Protein AF-A0AAN8TFB0-F1 (afdb_monomer_lite)

Sequence (54 aa):
MILPIDPTNKLSFKRFIKDGDLIIVYERHDTMKAVKVSKDGVLQNRFGSFKHSE

Structure (mmCIF, N/CA/C/O backbone):
data_AF-A0AAN8TFB0-F1
#
_entry.id   AF-A0AAN8TFB0-F1
#
loop_
_atom_site.group_PDB
_atom_site.id
_atom_site.type_symbol
_atom_site.label_atom_id
_atom_site.label_alt_id
_atom_site.label_comp_id
_atom_site.label_asym_id
_atom_site.label_entity_id
_atom_site.label_seq_id
_atom_site.pdbx_PDB_ins_code
_atom_site.Cartn_x
_atom_site.Cartn_y
_atom_site.Cartn_z
_atom_site.occupancy
_atom_site.B_iso_or_equiv
_atom_site.auth_seq_id
_atom_site.auth_comp_id
_atom_site.auth_asym_id
_atom_site.auth_atom_id
_atom_site.pdbx_PDB_model_num
ATOM 1 N N . MET A 1 1 ? -25.111 8.907 -9.265 1.00 41.41 1 MET A N 1
ATOM 2 C CA . MET A 1 1 ? -25.235 8.202 -7.972 1.00 41.41 1 MET A CA 1
ATOM 3 C C . MET A 1 1 ? -24.203 8.794 -7.028 1.00 41.41 1 MET A C 1
ATOM 5 O O . MET A 1 1 ? -23.034 8.804 -7.385 1.00 41.41 1 MET A O 1
ATOM 9 N N . ILE A 1 2 ? -24.621 9.357 -5.895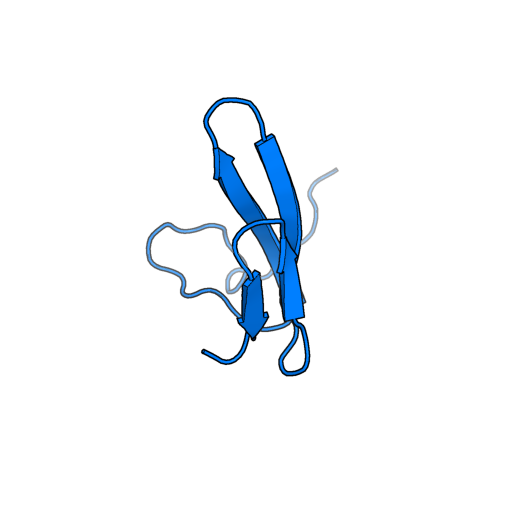 1.00 51.91 2 ILE A N 1
ATOM 10 C CA . ILE A 1 2 ? -23.702 9.795 -4.837 1.00 51.91 2 ILE A CA 1
ATOM 11 C C . ILE A 1 2 ? -23.546 8.610 -3.894 1.00 51.91 2 ILE A C 1
ATOM 13 O O . ILE A 1 2 ? -24.534 8.125 -3.348 1.00 51.91 2 ILE A O 1
ATOM 17 N N . LEU A 1 3 ? -22.321 8.106 -3.759 1.00 59.94 3 LEU A N 1
ATOM 18 C CA . LEU A 1 3 ? -22.019 7.149 -2.705 1.00 59.94 3 LEU A CA 1
ATOM 19 C C . LEU A 1 3 ? -22.159 7.897 -1.373 1.00 59.94 3 LEU A C 1
ATOM 21 O O . LEU A 1 3 ? -21.560 8.969 -1.239 1.00 59.94 3 LEU A O 1
ATOM 25 N N . PRO A 1 4 ? -22.947 7.390 -0.409 1.00 65.00 4 PRO A N 1
ATOM 26 C CA . PRO A 1 4 ? -23.010 7.973 0.920 1.00 65.00 4 PRO A CA 1
ATOM 27 C C . PRO A 1 4 ? -21.632 7.799 1.562 1.00 65.00 4 PRO A C 1
ATOM 29 O O . PRO A 1 4 ? -21.282 6.734 2.062 1.00 65.00 4 PRO A O 1
ATOM 32 N N . ILE A 1 5 ? -20.812 8.842 1.464 1.00 67.31 5 ILE A N 1
ATOM 33 C CA . ILE A 1 5 ? -19.521 8.911 2.131 1.00 67.31 5 ILE A CA 1
ATOM 34 C C . ILE A 1 5 ? -19.786 9.459 3.523 1.00 67.31 5 ILE A C 1
ATOM 36 O O . ILE A 1 5 ? -20.237 10.592 3.688 1.00 67.31 5 ILE A O 1
ATOM 40 N N . ASP A 1 6 ? -19.526 8.617 4.520 1.00 70.06 6 ASP A N 1
ATOM 41 C CA . ASP A 1 6 ? -19.379 9.053 5.901 1.00 70.06 6 ASP A CA 1
ATOM 42 C C . ASP A 1 6 ? -18.439 10.277 5.909 1.00 70.06 6 ASP A C 1
ATOM 44 O O . ASP A 1 6 ? -17.342 10.193 5.346 1.00 70.06 6 ASP A O 1
ATOM 48 N N . PRO A 1 7 ? -18.831 11.421 6.499 1.00 69.75 7 PRO A N 1
ATOM 49 C CA . PRO A 1 7 ? -17.982 12.609 6.599 1.00 69.75 7 PRO A CA 1
ATOM 50 C C . PRO A 1 7 ? -16.581 12.313 7.157 1.00 69.75 7 PRO A C 1
ATOM 52 O O . PRO A 1 7 ? -15.611 12.973 6.783 1.00 69.75 7 PRO A O 1
ATOM 55 N N . THR A 1 8 ? -16.458 11.284 7.997 1.00 68.94 8 THR A N 1
ATOM 56 C CA . THR A 1 8 ? -15.201 10.781 8.576 1.00 68.94 8 THR A CA 1
ATOM 57 C C . THR A 1 8 ? -14.317 10.048 7.554 1.00 68.94 8 THR A C 1
ATOM 59 O O . THR A 1 8 ? -13.098 9.955 7.718 1.00 68.94 8 THR A O 1
ATOM 62 N N . ASN A 1 9 ? -14.918 9.554 6.472 1.00 70.25 9 ASN A N 1
ATOM 63 C CA . ASN A 1 9 ? -14.273 8.919 5.319 1.00 70.25 9 ASN A CA 1
ATOM 64 C C . ASN A 1 9 ? -14.117 9.871 4.129 1.00 70.25 9 ASN A C 1
ATOM 66 O O . ASN A 1 9 ? -13.758 9.446 3.030 1.00 70.25 9 ASN A O 1
ATOM 70 N N . LYS A 1 10 ? -14.352 11.172 4.331 1.00 75.12 10 LYS A N 1
ATOM 71 C CA . LYS A 1 10 ? -14.058 12.174 3.313 1.00 75.12 10 LYS A CA 1
ATOM 72 C C . LYS A 1 10 ? -12.557 12.168 3.016 1.00 75.12 10 LYS A C 1
ATOM 74 O O . LYS A 1 10 ? -11.731 12.357 3.912 1.00 75.12 10 LYS A O 1
ATOM 79 N N . LEU A 1 11 ? -12.216 11.973 1.742 1.00 73.62 11 LEU A N 1
ATOM 80 C CA . LEU A 1 11 ? -10.843 12.060 1.251 1.00 73.62 11 LEU A CA 1
ATOM 81 C C . LEU A 1 11 ? -10.265 13.437 1.597 1.00 73.62 11 LEU A C 1
ATOM 83 O O . LEU A 1 11 ? -10.833 14.480 1.274 1.00 73.62 11 LEU A O 1
ATOM 87 N N . SER A 1 12 ? -9.152 13.418 2.319 1.00 79.75 12 SER A N 1
ATOM 88 C CA . SER A 1 12 ? -8.497 14.586 2.893 1.00 79.75 12 SER A CA 1
ATOM 89 C C . SER A 1 12 ? -7.015 14.273 3.023 1.00 79.75 12 SER A C 1
ATOM 91 O O . SER A 1 12 ? -6.660 13.223 3.551 1.00 79.75 12 SER A O 1
ATOM 93 N N . PHE A 1 13 ? -6.148 15.206 2.624 1.00 79.69 13 PHE A N 1
ATOM 94 C CA . PHE A 1 13 ? -4.696 15.072 2.807 1.00 79.69 13 PHE A CA 1
ATOM 95 C C . PHE A 1 13 ? -4.259 15.090 4.280 1.00 79.69 13 PHE A C 1
ATOM 97 O O . PHE A 1 13 ? -3.100 14.834 4.580 1.00 79.69 13 PHE A O 1
ATOM 104 N N . LYS A 1 14 ? -5.175 15.405 5.206 1.00 83.00 14 LYS A N 1
ATOM 105 C CA . LYS A 1 14 ? -4.927 15.405 6.655 1.00 83.00 14 LYS A CA 1
ATOM 106 C C . LYS A 1 14 ? -5.438 14.139 7.352 1.00 83.00 14 LYS A C 1
ATOM 108 O O . LYS A 1 14 ? -5.255 14.001 8.557 1.00 83.00 14 LYS A O 1
ATOM 113 N N . ARG A 1 15 ? -6.130 13.242 6.638 1.00 86.88 15 ARG A N 1
ATOM 114 C CA . ARG A 1 15 ? -6.651 11.990 7.203 1.00 86.88 15 ARG A CA 1
ATOM 115 C C . ARG A 1 15 ? -5.549 10.933 7.159 1.00 86.88 15 ARG A C 1
ATOM 117 O O . ARG A 1 15 ? -5.005 10.660 6.096 1.00 86.88 15 ARG A O 1
ATOM 124 N N . PHE A 1 16 ? -5.251 10.329 8.307 1.00 88.12 16 PHE A N 1
ATOM 125 C CA . PHE A 1 16 ? -4.367 9.166 8.378 1.00 88.12 16 PHE A CA 1
ATOM 126 C C . PHE A 1 16 ? -5.010 7.944 7.715 1.00 88.12 16 PHE A C 1
ATOM 128 O O . PHE A 1 16 ? -6.234 7.794 7.748 1.00 88.12 16 PHE A O 1
ATOM 135 N N . ILE A 1 17 ? -4.170 7.076 7.155 1.00 90.00 17 ILE A N 1
ATOM 136 C CA . ILE A 1 17 ? -4.569 5.777 6.609 1.00 90.00 17 ILE A CA 1
ATOM 137 C C . ILE A 1 17 ? -5.064 4.888 7.756 1.00 90.00 17 ILE A C 1
ATOM 139 O O . ILE A 1 17 ? -4.470 4.867 8.836 1.00 90.00 17 ILE A O 1
ATOM 143 N N . LYS A 1 18 ? -6.167 4.175 7.535 1.00 91.12 18 LYS A N 1
ATOM 144 C CA . LYS A 1 18 ? -6.791 3.282 8.516 1.00 91.12 18 LYS A CA 1
ATOM 145 C C . LYS A 1 18 ? -7.119 1.924 7.905 1.00 91.12 18 LYS A C 1
ATOM 147 O O . LYS A 1 18 ? -7.193 1.768 6.690 1.00 91.12 18 LYS A O 1
ATOM 152 N N . ASP A 1 19 ? -7.352 0.950 8.780 1.00 93.19 19 ASP A N 1
ATOM 153 C CA . ASP A 1 19 ? -7.905 -0.352 8.407 1.00 93.19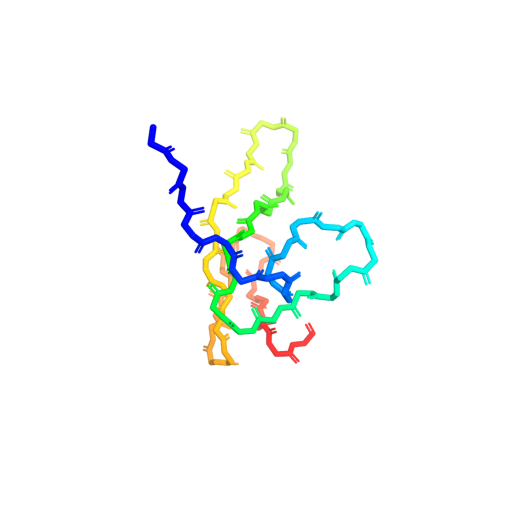 19 ASP A CA 1
ATOM 154 C C . ASP A 1 19 ? -9.165 -0.187 7.538 1.00 93.19 19 ASP A C 1
ATOM 156 O O . ASP A 1 19 ? -10.041 0.626 7.839 1.00 93.19 19 ASP A O 1
ATOM 160 N N . GLY A 1 20 ? -9.220 -0.926 6.431 1.00 91.44 20 GLY A N 1
ATOM 161 C CA . GLY A 1 20 ? -10.306 -0.882 5.458 1.00 91.44 20 GLY A CA 1
ATOM 162 C C . GLY A 1 20 ? -10.128 0.125 4.320 1.00 91.44 20 GLY A C 1
ATOM 163 O O . GLY A 1 20 ? -10.829 -0.012 3.312 1.00 91.44 20 GLY A O 1
ATOM 164 N N . ASP A 1 21 ? -9.196 1.079 4.424 1.00 91.44 21 ASP A N 1
ATOM 165 C CA . ASP A 1 21 ? -8.935 2.048 3.357 1.00 91.44 21 ASP A CA 1
ATOM 166 C C . ASP A 1 21 ? -8.375 1.361 2.100 1.00 91.44 21 ASP A C 1
ATOM 168 O O . ASP A 1 21 ? -7.544 0.456 2.178 1.00 91.44 21 ASP A O 1
ATOM 172 N N . LEU A 1 22 ? -8.806 1.813 0.921 1.00 92.50 22 LEU A N 1
ATOM 173 C CA . LEU A 1 22 ? -8.212 1.425 -0.357 1.00 92.50 22 LEU A CA 1
ATOM 174 C C . LEU A 1 22 ? -7.193 2.490 -0.772 1.00 92.50 22 LEU A C 1
ATOM 176 O O . LEU A 1 22 ? -7.565 3.639 -1.014 1.00 92.50 22 LEU A O 1
ATOM 180 N N . ILE A 1 23 ? -5.921 2.109 -0.859 1.00 92.44 23 ILE A N 1
ATOM 181 C CA . ILE A 1 23 ? -4.805 3.000 -1.196 1.00 92.44 23 ILE A CA 1
ATOM 182 C C . ILE A 1 23 ? -4.142 2.589 -2.511 1.00 92.44 23 ILE A C 1
ATOM 184 O O . ILE A 1 23 ? -4.263 1.445 -2.946 1.00 92.44 23 ILE A O 1
ATOM 188 N N . ILE A 1 24 ? -3.413 3.518 -3.131 1.00 94.19 24 ILE A N 1
ATOM 189 C CA . ILE A 1 24 ? -2.554 3.239 -4.286 1.00 94.19 24 ILE A CA 1
ATOM 190 C C . ILE A 1 24 ? -1.104 3.366 -3.827 1.00 94.19 24 ILE A C 1
ATOM 192 O O . ILE A 1 24 ? -0.648 4.457 -3.491 1.00 94.19 24 ILE A O 1
ATOM 196 N N . VAL A 1 25 ? -0.388 2.247 -3.805 1.00 94.12 25 VAL A N 1
ATOM 197 C CA . VAL A 1 25 ? 1.030 2.205 -3.455 1.00 94.12 25 VAL A CA 1
ATOM 198 C C . VAL A 1 25 ? 1.852 2.429 -4.708 1.00 94.12 25 VAL A C 1
ATOM 200 O O . VAL A 1 25 ? 1.716 1.697 -5.689 1.00 94.12 25 VAL A O 1
ATOM 203 N N . TYR A 1 26 ? 2.715 3.435 -4.661 1.00 93.94 26 TYR A N 1
ATOM 204 C CA . TYR A 1 26 ? 3.733 3.660 -5.671 1.00 93.94 26 TYR A CA 1
ATOM 205 C C . TYR A 1 26 ? 4.926 2.739 -5.407 1.00 93.94 26 TYR A C 1
ATOM 207 O O . TYR A 1 26 ? 5.573 2.853 -4.369 1.00 93.94 26 TYR A O 1
ATOM 215 N N . GLU A 1 27 ? 5.223 1.832 -6.337 1.00 91.50 27 GLU A N 1
ATOM 216 C CA . GLU A 1 27 ? 6.426 0.994 -6.262 1.00 91.50 27 GLU A CA 1
ATOM 217 C C . GLU A 1 27 ? 7.558 1.580 -7.117 1.00 91.50 27 GLU A C 1
ATOM 219 O O . GLU A 1 27 ? 8.716 1.585 -6.701 1.00 91.50 27 GLU A O 1
ATOM 224 N N . ARG A 1 28 ? 7.231 2.068 -8.321 1.00 91.94 28 ARG A N 1
ATOM 225 C CA . ARG A 1 28 ? 8.159 2.687 -9.284 1.00 91.94 28 ARG A CA 1
ATOM 226 C C . ARG A 1 28 ? 7.385 3.459 -10.358 1.00 91.94 28 ARG A C 1
ATOM 228 O O . ARG A 1 28 ? 6.160 3.398 -10.405 1.00 91.94 28 ARG A O 1
ATOM 235 N N . HIS A 1 29 ? 8.111 4.145 -11.241 1.00 92.62 29 HIS A N 1
ATOM 236 C CA . HIS A 1 29 ? 7.553 5.044 -12.261 1.00 92.62 29 HIS A CA 1
ATOM 237 C C . HIS A 1 29 ? 6.451 4.424 -13.144 1.00 92.62 29 HIS A C 1
ATOM 239 O O . HIS A 1 29 ? 5.554 5.136 -13.578 1.00 92.62 29 HIS A O 1
ATOM 245 N N . ASP A 1 30 ? 6.496 3.113 -13.385 1.00 94.38 30 ASP A N 1
ATOM 246 C CA . ASP A 1 30 ? 5.561 2.350 -14.220 1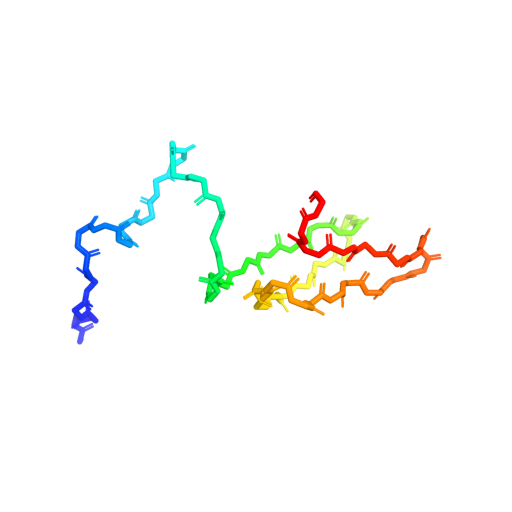.00 94.38 30 ASP A CA 1
ATOM 247 C C . ASP A 1 30 ? 4.728 1.330 -13.423 1.00 94.38 30 ASP A C 1
ATOM 249 O O . ASP A 1 30 ? 4.027 0.504 -14.005 1.00 94.38 30 ASP A O 1
ATOM 253 N N . THR A 1 31 ? 4.819 1.309 -12.090 1.00 93.56 31 THR A N 1
ATOM 254 C CA . THR A 1 31 ? 4.113 0.309 -11.276 1.00 93.56 31 THR A CA 1
ATOM 255 C C . THR A 1 31 ? 3.527 0.929 -10.024 1.00 93.56 31 THR A C 1
ATOM 257 O O . THR A 1 31 ? 4.229 1.363 -9.108 1.00 93.56 31 THR A O 1
ATOM 260 N N . MET A 1 32 ? 2.200 0.900 -9.987 1.00 94.88 32 MET A N 1
ATOM 261 C CA . MET A 1 32 ? 1.391 1.232 -8.829 1.00 94.88 32 MET A CA 1
ATOM 262 C C . MET A 1 32 ? 0.441 0.070 -8.541 1.00 94.88 32 MET A C 1
ATOM 264 O O . MET A 1 32 ? -0.011 -0.605 -9.468 1.00 94.88 32 MET A O 1
ATOM 268 N N . LYS A 1 33 ? 0.118 -0.163 -7.269 1.00 94.06 33 LYS A N 1
ATOM 269 C CA . LYS A 1 33 ? -0.824 -1.213 -6.859 1.00 94.06 33 LYS A CA 1
ATOM 270 C C . LYS A 1 33 ? -1.930 -0.654 -5.987 1.00 94.06 33 LYS A C 1
ATOM 272 O O . LYS A 1 33 ? -1.662 0.081 -5.043 1.00 94.06 33 LYS A O 1
ATOM 277 N N . ALA A 1 34 ? -3.162 -1.057 -6.274 1.00 95.12 34 ALA A N 1
ATOM 278 C CA . ALA A 1 34 ? -4.278 -0.836 -5.370 1.00 95.12 34 ALA A CA 1
ATOM 279 C C . ALA A 1 34 ? -4.215 -1.864 -4.231 1.00 95.12 34 ALA A C 1
ATOM 281 O O . ALA A 1 34 ? -4.183 -3.069 -4.484 1.00 95.12 34 ALA A O 1
ATOM 282 N N . VAL A 1 35 ? -4.181 -1.394 -2.987 1.00 95.00 35 VAL A N 1
ATOM 283 C CA . VAL A 1 35 ? -4.044 -2.229 -1.789 1.00 95.00 35 VAL A CA 1
ATOM 284 C C . VAL A 1 35 ? -5.126 -1.843 -0.795 1.00 95.00 35 VAL A C 1
ATOM 286 O O . VAL A 1 35 ? -5.296 -0.665 -0.483 1.00 95.00 35 VAL A O 1
ATOM 289 N N . LYS A 1 36 ? -5.863 -2.834 -0.287 1.00 95.50 36 LYS A N 1
ATOM 290 C CA . LYS A 1 36 ? -6.777 -2.628 0.835 1.00 95.50 36 LYS A CA 1
ATOM 291 C C . LYS A 1 36 ? -6.011 -2.802 2.142 1.00 95.50 36 LYS A C 1
ATOM 293 O O . LYS A 1 36 ? -5.421 -3.854 2.383 1.00 95.50 36 LYS A O 1
ATOM 298 N N . VAL A 1 37 ? -6.022 -1.767 2.970 1.00 94.50 37 VAL A N 1
ATOM 299 C CA . VAL A 1 37 ? -5.348 -1.749 4.265 1.00 94.50 37 VAL A CA 1
ATOM 300 C C . VAL A 1 37 ? -6.096 -2.664 5.225 1.00 94.50 37 VAL A C 1
ATOM 302 O O . VAL A 1 37 ? -7.326 -2.684 5.265 1.00 94.50 37 VAL A O 1
ATOM 305 N N . SER A 1 38 ? -5.339 -3.440 5.987 1.00 95.88 38 SER A N 1
ATOM 306 C CA . SER A 1 38 ? -5.851 -4.383 6.976 1.00 95.88 38 SER A CA 1
ATOM 307 C C . SER A 1 38 ? -4.802 -4.549 8.067 1.00 95.88 38 SER A C 1
ATOM 309 O O . SER A 1 38 ? -3.626 -4.601 7.721 1.00 95.88 38 SER A O 1
ATOM 311 N N . LYS A 1 39 ? -5.192 -4.642 9.342 1.00 92.00 39 LYS A N 1
ATOM 312 C CA . LYS A 1 39 ? -4.264 -4.795 10.482 1.00 92.00 39 LYS A CA 1
ATOM 313 C C . LYS A 1 39 ? -3.251 -5.931 10.312 1.00 92.00 39 LYS A C 1
ATOM 315 O O . LYS A 1 39 ? -2.081 -5.732 10.612 1.00 92.00 39 LYS A O 1
ATOM 320 N N . ASP A 1 40 ? -3.691 -7.070 9.788 1.00 93.75 40 ASP A N 1
ATOM 321 C CA . ASP A 1 40 ? -2.844 -8.247 9.542 1.00 93.75 40 ASP A CA 1
ATOM 322 C C . ASP A 1 40 ? -2.350 -8.317 8.086 1.00 93.75 40 ASP A C 1
ATOM 324 O O . ASP A 1 40 ? -1.767 -9.308 7.643 1.00 93.75 40 ASP A O 1
ATOM 328 N N . GLY A 1 41 ? -2.627 -7.269 7.308 1.00 94.00 41 GLY A N 1
ATOM 329 C CA . GLY A 1 41 ? -2.285 -7.193 5.901 1.00 94.00 41 GLY A CA 1
ATOM 330 C C . GLY A 1 41 ? -0.791 -6.981 5.685 1.00 94.00 41 GLY A C 1
ATOM 331 O O . GLY A 1 41 ? -0.105 -6.298 6.44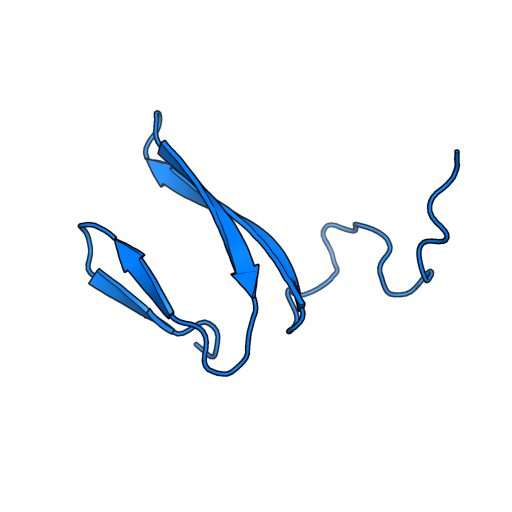9 1.00 94.00 41 GLY A O 1
ATOM 332 N N . VAL A 1 42 ? -0.297 -7.567 4.600 1.00 95.69 42 VAL A N 1
ATOM 333 C CA . VAL A 1 42 ? 1.098 -7.468 4.190 1.00 95.69 42 VAL A CA 1
ATOM 334 C C . VAL A 1 42 ? 1.152 -7.148 2.703 1.00 95.69 42 VAL A C 1
ATOM 336 O O . VAL A 1 42 ? 0.602 -7.881 1.879 1.00 95.69 42 VAL A O 1
ATOM 339 N N . LEU A 1 43 ? 1.862 -6.081 2.355 1.00 94.31 43 LEU A N 1
ATOM 340 C CA . LEU A 1 43 ? 2.238 -5.780 0.986 1.00 94.31 43 LEU A CA 1
ATOM 341 C C . LEU A 1 43 ? 3.553 -6.487 0.663 1.00 94.31 43 LEU A C 1
ATOM 343 O O . LEU A 1 43 ? 4.596 -6.162 1.226 1.00 94.31 43 LEU A O 1
ATOM 347 N N . GLN A 1 44 ? 3.516 -7.420 -0.283 1.00 94.50 44 GLN A N 1
ATOM 348 C 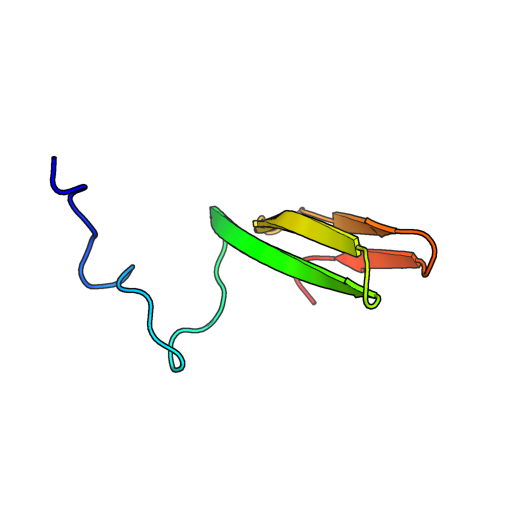CA . GLN A 1 44 ? 4.717 -8.062 -0.812 1.00 94.50 44 GLN A CA 1
ATOM 349 C C . GLN A 1 44 ? 5.034 -7.551 -2.216 1.00 94.50 44 GLN A C 1
ATOM 351 O O . GLN A 1 44 ? 4.179 -7.524 -3.109 1.00 94.50 44 GLN A O 1
ATOM 356 N N . ASN A 1 45 ? 6.287 -7.157 -2.424 1.00 91.56 45 ASN A N 1
ATOM 357 C CA . ASN A 1 45 ? 6.812 -6.777 -3.727 1.00 91.56 45 ASN A CA 1
ATOM 358 C C . ASN A 1 45 ? 8.276 -7.220 -3.876 1.00 91.56 45 ASN A C 1
ATOM 360 O O . ASN A 1 45 ? 8.835 -7.892 -3.012 1.00 91.56 45 ASN A O 1
ATOM 364 N N . ARG A 1 46 ? 8.912 -6.850 -4.993 1.00 90.88 46 ARG A N 1
ATOM 365 C CA . ARG A 1 46 ? 10.304 -7.233 -5.282 1.00 90.88 46 ARG A CA 1
ATOM 366 C C . ARG A 1 46 ? 11.312 -6.711 -4.243 1.00 90.88 46 ARG A C 1
ATOM 368 O O . ARG A 1 46 ? 12.400 -7.267 -4.140 1.00 90.88 46 ARG A O 1
ATOM 375 N N . PHE A 1 47 ? 10.975 -5.655 -3.509 1.00 89.38 47 PHE A N 1
ATOM 376 C CA . PHE A 1 47 ? 11.850 -5.027 -2.518 1.00 89.38 47 PHE A CA 1
ATOM 377 C C . PHE A 1 47 ? 11.695 -5.628 -1.119 1.00 89.38 47 PHE A C 1
ATOM 379 O O . PHE A 1 47 ? 12.550 -5.396 -0.269 1.00 89.38 47 PHE A O 1
ATOM 386 N N . GLY A 1 48 ? 10.637 -6.407 -0.878 1.00 93.44 48 GLY A N 1
ATOM 387 C CA . GLY A 1 48 ? 10.419 -7.085 0.390 1.00 93.44 48 GLY A CA 1
ATOM 388 C C . GLY A 1 48 ? 8.949 -7.209 0.772 1.00 93.44 48 GLY A C 1
ATOM 389 O O . GLY A 1 48 ? 8.046 -7.179 -0.066 1.00 93.44 48 GLY A O 1
ATOM 390 N N . SER A 1 49 ? 8.738 -7.375 2.074 1.00 94.62 49 SER A N 1
ATOM 391 C CA . SER A 1 49 ? 7.440 -7.581 2.704 1.00 94.62 49 SER A CA 1
ATOM 392 C C . SER A 1 49 ? 7.200 -6.467 3.718 1.00 94.62 49 SER A C 1
ATOM 394 O O . SER A 1 49 ? 7.986 -6.314 4.647 1.00 94.62 49 SER A O 1
ATOM 396 N N . PHE A 1 50 ? 6.114 -5.720 3.548 1.00 94.00 50 PHE A N 1
ATOM 397 C CA . PHE A 1 50 ? 5.766 -4.544 4.343 1.00 94.00 50 PHE A CA 1
ATOM 398 C C . PHE A 1 50 ? 4.450 -4.810 5.068 1.00 94.00 50 PHE A C 1
ATOM 400 O O . PHE A 1 50 ? 3.420 -5.020 4.424 1.00 94.00 50 PHE A O 1
ATOM 407 N N . LYS A 1 51 ? 4.466 -4.843 6.402 1.00 95.12 51 LYS A N 1
ATOM 408 C CA . LYS A 1 51 ? 3.236 -5.007 7.182 1.00 95.12 51 LYS A CA 1
ATOM 409 C C . LYS A 1 51 ? 2.458 -3.697 7.178 1.00 95.12 51 LYS A C 1
ATOM 411 O O . LYS A 1 51 ? 3.037 -2.634 7.337 1.00 95.12 51 LYS A O 1
ATOM 416 N N . HIS A 1 52 ? 1.141 -3.770 7.040 1.00 93.75 52 HIS A N 1
ATOM 417 C CA . HIS A 1 52 ? 0.274 -2.588 7.080 1.00 93.75 52 HIS A CA 1
ATOM 418 C C . HIS 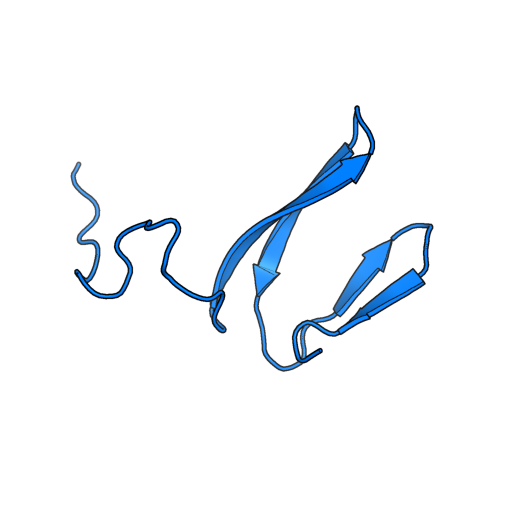A 1 52 ? 0.162 -1.968 8.482 1.00 93.75 52 HIS A C 1
ATOM 420 O O . HIS A 1 52 ? -0.350 -0.862 8.627 1.00 93.75 52 HIS A O 1
ATOM 426 N N . SER A 1 53 ? 0.576 -2.707 9.513 1.00 89.12 53 SER A N 1
ATOM 427 C CA . SER A 1 53 ? 0.603 -2.255 10.903 1.00 89.12 53 SER A CA 1
ATOM 428 C C . SER A 1 53 ? 1.806 -1.372 11.247 1.00 89.12 53 SER A C 1
ATOM 430 O O . SER A 1 53 ? 1.844 -0.845 12.357 1.00 89.12 53 SER A O 1
ATOM 432 N N . GLU A 1 54 ? 2.805 -1.307 10.362 1.00 80.44 54 GLU A N 1
ATOM 433 C CA . GLU A 1 54 ? 4.075 -0.591 10.554 1.00 80.44 54 GLU A CA 1
ATOM 434 C C . GLU A 1 54 ? 4.070 0.790 9.883 1.00 80.44 54 GLU A C 1
ATOM 436 O O . GLU A 1 54 ? 3.385 0.959 8.846 1.00 80.44 54 GLU A O 1
#

Foldseek 3Di:
DDDPQDPLNPDDPPDDDDQQDWDWDDPDPPDIDTDHQHQQDWDDDPVGIHGSVD

InterPro domains:
  IPR014816 tRNA (1-methyladenosine) methyltransferase catalytic subunit Gcd14 [PS51620] (20-54)

Secondary structure (DSSP, 8-state):
------GGG---TTSPP-TT-EEEEEEETTEEEEEE--TT-EEEETTEEEETT-

Radius of gyration: 13.21 Å; chains: 1; bounding box: 37×24×25 Å

pLDDT: mean 86.31, std 12.26, range [41.41, 95.88]

Organism: Solanum bulbocastanum (NCBI:txid147425)